Protein AF-A0A1J5MXH4-F1 (afdb_monomer_lite)

Structure (mmCIF, N/CA/C/O backbone):
data_AF-A0A1J5MXH4-F1
#
_entry.id   AF-A0A1J5MXH4-F1
#
loop_
_atom_site.group_PDB
_atom_site.id
_atom_site.type_symbol
_atom_site.label_atom_id
_atom_site.label_alt_id
_atom_site.label_comp_id
_atom_site.label_asym_id
_atom_site.label_entity_id
_atom_site.label_seq_id
_atom_site.pdbx_PDB_ins_code
_atom_site.Cartn_x
_atom_site.Cartn_y
_atom_site.Cartn_z
_atom_site.occupancy
_atom_site.B_iso_or_equiv
_atom_site.auth_seq_id
_atom_site.auth_comp_id
_atom_site.auth_asym_id
_atom_site.auth_atom_id
_atom_site.pdbx_PDB_model_num
ATOM 1 N N . MET A 1 1 ? 7.410 -2.446 -35.613 1.00 43.97 1 MET A N 1
ATOM 2 C CA . MET A 1 1 ? 6.378 -3.190 -34.860 1.00 43.97 1 MET A CA 1
ATOM 3 C C . MET A 1 1 ? 7.031 -3.595 -33.549 1.00 43.97 1 MET A C 1
ATOM 5 O O . MET A 1 1 ? 8.061 -4.247 -33.601 1.00 43.97 1 MET A O 1
ATOM 9 N N . ASN A 1 2 ? 6.589 -3.031 -32.420 1.00 47.22 2 ASN A N 1
ATOM 10 C CA . ASN A 1 2 ? 7.338 -3.050 -31.157 1.00 47.22 2 ASN A CA 1
ATOM 11 C C . ASN A 1 2 ? 7.634 -4.485 -30.688 1.00 47.22 2 ASN A C 1
ATOM 13 O O . ASN A 1 2 ? 6.713 -5.193 -30.292 1.00 47.22 2 ASN A O 1
ATOM 17 N N . LEU A 1 3 ? 8.919 -4.863 -30.648 1.00 47.81 3 LEU A N 1
ATOM 18 C CA . LEU A 1 3 ? 9.434 -6.137 -30.112 1.00 47.81 3 LEU A CA 1
ATOM 19 C C . LEU A 1 3 ? 8.916 -6.470 -28.696 1.00 47.81 3 LEU A C 1
ATOM 21 O O . LEU A 1 3 ? 8.918 -7.625 -28.284 1.00 47.81 3 LEU A O 1
ATOM 25 N N . ILE A 1 4 ? 8.461 -5.459 -27.953 1.00 53.78 4 ILE A N 1
ATOM 26 C CA . ILE A 1 4 ? 7.869 -5.586 -26.617 1.00 53.78 4 ILE A CA 1
ATOM 27 C C . ILE A 1 4 ? 6.477 -6.238 -26.686 1.00 53.78 4 ILE A C 1
ATOM 29 O O . ILE A 1 4 ? 6.182 -7.121 -25.887 1.00 53.78 4 ILE A O 1
ATOM 33 N N . LEU A 1 5 ? 5.647 -5.879 -27.673 1.00 47.12 5 LEU A N 1
ATOM 34 C CA . LEU A 1 5 ? 4.324 -6.487 -27.892 1.00 47.12 5 LEU A CA 1
ATOM 35 C C . LEU A 1 5 ? 4.439 -7.941 -28.373 1.00 47.12 5 LEU A C 1
ATOM 37 O O . LEU A 1 5 ? 3.615 -8.777 -28.014 1.00 47.12 5 LEU A O 1
ATOM 41 N N . GLU A 1 6 ? 5.489 -8.245 -29.135 1.00 51.47 6 GLU A N 1
ATOM 42 C CA . GLU A 1 6 ? 5.756 -9.585 -29.666 1.00 51.47 6 GLU A CA 1
ATOM 43 C C . GLU A 1 6 ? 6.322 -10.541 -28.597 1.00 51.47 6 GLU A C 1
ATOM 45 O O . GLU A 1 6 ? 6.022 -11.732 -28.620 1.00 51.47 6 GLU A O 1
ATOM 50 N N . LYS A 1 7 ? 7.083 -10.025 -27.614 1.00 55.72 7 LYS A N 1
ATOM 51 C CA . LYS A 1 7 ? 7.640 -10.817 -26.499 1.00 55.72 7 LYS A CA 1
ATOM 52 C C . LYS A 1 7 ? 6.719 -10.964 -25.281 1.00 55.72 7 LYS A C 1
ATOM 54 O O . LYS A 1 7 ? 6.850 -11.956 -24.572 1.00 55.72 7 LYS A O 1
ATOM 59 N N . LEU A 1 8 ? 5.818 -10.013 -25.015 1.00 55.69 8 LEU A N 1
ATOM 60 C CA . LEU A 1 8 ? 4.894 -10.065 -23.866 1.00 55.69 8 LEU A CA 1
ATOM 61 C C . LEU A 1 8 ? 3.485 -10.569 -24.219 1.00 55.69 8 LEU A C 1
ATOM 63 O O . LEU A 1 8 ? 2.799 -11.088 -23.337 1.00 55.69 8 LEU A O 1
ATOM 67 N N . GLY A 1 9 ? 3.056 -10.462 -25.482 1.00 69.94 9 GLY A N 1
ATOM 68 C CA . GLY A 1 9 ? 1.802 -11.034 -25.984 1.00 69.94 9 GLY A CA 1
ATOM 69 C C . GLY A 1 9 ? 0.570 -10.802 -25.088 1.00 69.94 9 GLY A C 1
ATOM 70 O O . GLY A 1 9 ? 0.432 -9.782 -24.413 1.00 69.94 9 GLY A O 1
ATOM 71 N N . ILE A 1 10 ? -0.336 -11.786 -25.060 1.00 73.06 10 ILE A N 1
ATOM 72 C CA . ILE A 1 10 ? -1.556 -11.796 -24.224 1.00 73.06 10 ILE A CA 1
ATOM 73 C C . ILE A 1 10 ? -1.224 -11.756 -22.720 1.00 73.06 10 ILE A C 1
ATOM 7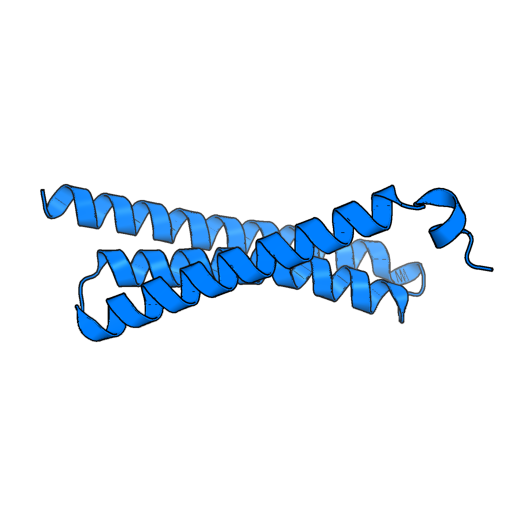5 O O . ILE A 1 10 ? -1.996 -11.215 -21.931 1.00 73.06 10 ILE A O 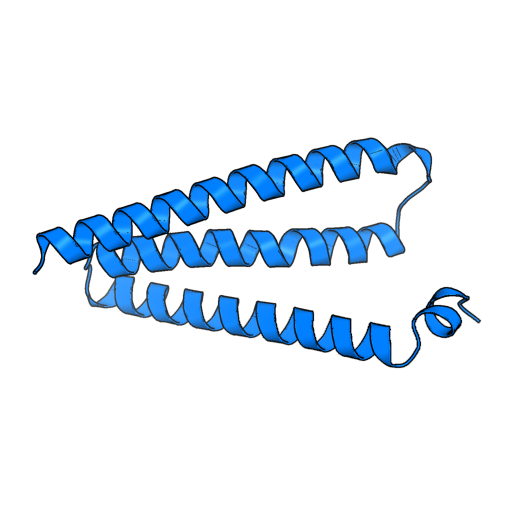1
ATOM 79 N N . GLN A 1 11 ? -0.072 -12.295 -22.309 1.00 74.44 11 GLN A N 1
ATOM 80 C CA . GLN A 1 11 ? 0.327 -12.361 -20.900 1.00 74.44 11 GLN A CA 1
ATOM 81 C C . GLN A 1 11 ? 0.597 -10.970 -20.322 1.00 74.44 11 GLN A C 1
ATOM 83 O O . GLN A 1 11 ? 0.063 -10.647 -19.264 1.00 74.44 11 GLN A O 1
ATOM 88 N N . GLY A 1 12 ? 1.344 -10.116 -21.027 1.00 71.25 12 GLY A N 1
ATOM 89 C CA . GLY A 1 12 ? 1.586 -8.737 -20.592 1.00 71.25 12 GLY A CA 1
ATOM 90 C C . GLY A 1 12 ? 0.298 -7.920 -20.468 1.00 71.25 12 GLY A C 1
ATOM 91 O O . GLY A 1 12 ? 0.141 -7.150 -19.524 1.00 71.25 12 GLY A O 1
ATOM 92 N N . LEU A 1 13 ? -0.661 -8.146 -21.372 1.00 73.69 13 LEU A N 1
ATOM 93 C CA . LEU A 1 13 ? -1.981 -7.515 -21.305 1.00 73.69 13 LEU A CA 1
ATOM 94 C C . LEU A 1 13 ? -2.780 -7.981 -20.074 1.00 73.69 13 LEU A C 1
ATOM 96 O O . LEU A 1 13 ? -3.378 -7.157 -19.385 1.00 73.69 13 LEU A O 1
ATOM 100 N N . LEU A 1 14 ? -2.767 -9.283 -19.770 1.00 80.19 14 LEU A N 1
ATOM 101 C CA . LEU A 1 14 ? -3.422 -9.837 -18.580 1.00 80.19 14 LEU A CA 1
ATOM 102 C C . LEU A 1 14 ? -2.799 -9.313 -17.280 1.00 80.19 14 LEU A C 1
ATOM 104 O O . LEU A 1 14 ? -3.539 -8.941 -16.370 1.00 80.19 14 LEU A O 1
ATOM 108 N N . PHE A 1 15 ? -1.467 -9.240 -17.199 1.00 80.56 15 PHE A N 1
ATOM 109 C CA . PHE A 1 15 ? -0.775 -8.683 -16.033 1.00 80.56 15 PHE A CA 1
ATOM 110 C C . PHE A 1 15 ? -1.100 -7.200 -15.830 1.00 80.56 15 PHE A C 1
ATOM 112 O O . PHE A 1 15 ? -1.432 -6.811 -14.713 1.00 80.56 15 PHE A O 1
ATOM 119 N N . GLY A 1 16 ? -1.111 -6.395 -16.897 1.00 77.19 16 GLY A N 1
ATOM 120 C CA . GLY A 1 16 ? -1.485 -4.980 -16.802 1.00 77.19 16 GLY A CA 1
ATOM 121 C C . GLY A 1 16 ? -2.942 -4.766 -16.371 1.00 77.19 16 GLY A C 1
ATOM 122 O O . GLY A 1 16 ? -3.228 -3.910 -15.536 1.00 77.19 16 GLY A O 1
ATOM 123 N N . LEU A 1 17 ? -3.881 -5.572 -16.884 1.00 83.88 17 LEU A N 1
ATOM 124 C CA . LEU A 1 17 ? -5.285 -5.520 -16.450 1.00 83.88 17 LEU A CA 1
ATOM 125 C C . LEU A 1 17 ? -5.452 -5.925 -14.981 1.00 83.88 17 LEU A C 1
ATOM 127 O O . LEU A 1 17 ? -6.232 -5.301 -14.258 1.00 83.88 17 LEU A O 1
ATOM 131 N N . LEU A 1 18 ? -4.718 -6.947 -14.536 1.00 86.12 18 LEU A N 1
ATOM 132 C CA . LEU A 1 18 ? -4.714 -7.383 -13.143 1.00 86.12 18 LEU A CA 1
ATOM 133 C C . LEU A 1 18 ? -4.171 -6.287 -12.219 1.00 86.12 18 LEU A C 1
ATOM 135 O O . LEU A 1 18 ? -4.793 -5.989 -11.201 1.00 86.12 18 LEU A O 1
ATOM 139 N N . GLU A 1 19 ? -3.056 -5.657 -12.582 1.00 82.50 19 GLU A N 1
ATOM 140 C CA . GLU A 1 19 ? -2.455 -4.563 -11.815 1.00 82.50 19 GLU A CA 1
ATOM 141 C C . GLU A 1 19 ? -3.423 -3.378 -11.677 1.00 82.50 19 GLU A C 1
ATOM 143 O O . GLU A 1 19 ? -3.672 -2.897 -10.569 1.00 82.50 19 GLU A O 1
ATOM 148 N N . MET A 1 20 ? -4.089 -2.990 -12.769 1.00 85.12 20 MET A N 1
ATOM 149 C CA . MET A 1 20 ? -5.123 -1.951 -12.740 1.00 85.12 20 MET A CA 1
ATOM 150 C C . MET A 1 20 ? -6.313 -2.332 -11.850 1.00 85.12 20 MET A C 1
ATOM 152 O O . MET A 1 20 ? -6.801 -1.498 -11.083 1.00 85.12 20 MET A O 1
ATOM 156 N N . ALA A 1 21 ? -6.770 -3.586 -11.899 1.00 88.44 21 ALA A N 1
ATOM 157 C CA . ALA A 1 21 ? -7.845 -4.066 -11.033 1.00 88.44 21 ALA A CA 1
ATOM 158 C C . ALA A 1 21 ? -7.450 -4.017 -9.545 1.00 88.44 21 ALA A C 1
ATOM 160 O O . ALA A 1 21 ? -8.255 -3.597 -8.710 1.00 88.44 21 ALA A O 1
ATOM 161 N N . ILE A 1 22 ? -6.205 -4.381 -9.217 1.00 89.50 22 ILE A N 1
ATOM 162 C CA . ILE A 1 22 ? -5.660 -4.301 -7.855 1.00 89.50 22 ILE A CA 1
ATOM 163 C C . ILE A 1 22 ? -5.623 -2.843 -7.380 1.00 89.50 22 ILE A C 1
ATOM 165 O O . ILE A 1 22 ? -6.112 -2.547 -6.288 1.00 89.50 22 ILE A O 1
ATOM 169 N N . ILE A 1 23 ? -5.121 -1.917 -8.201 1.00 88.75 23 ILE A N 1
ATOM 170 C CA . ILE A 1 23 ? -5.074 -0.483 -7.869 1.00 88.75 23 ILE A CA 1
ATOM 171 C C . ILE A 1 23 ? -6.482 0.063 -7.603 1.00 88.75 23 ILE A C 1
ATOM 173 O O . ILE A 1 23 ? -6.700 0.753 -6.603 1.00 88.75 23 ILE A O 1
ATOM 177 N N . ILE A 1 24 ? -7.457 -0.274 -8.453 1.00 90.12 24 ILE A N 1
ATOM 178 C CA . ILE A 1 24 ? -8.855 0.146 -8.283 1.00 90.12 24 ILE A CA 1
ATOM 179 C C . ILE A 1 24 ? -9.433 -0.412 -6.978 1.00 90.12 24 ILE A C 1
ATOM 181 O O . ILE A 1 24 ? -10.067 0.330 -6.222 1.00 90.12 24 ILE A O 1
ATOM 185 N N . ALA A 1 25 ? -9.194 -1.691 -6.678 1.00 91.88 25 ALA A N 1
ATOM 186 C CA . ALA A 1 25 ? -9.672 -2.322 -5.453 1.00 91.88 25 ALA A CA 1
ATOM 187 C C . ALA A 1 25 ? -9.087 -1.648 -4.202 1.00 91.88 25 ALA A C 1
ATOM 189 O O . ALA A 1 25 ? -9.836 -1.266 -3.300 1.00 91.88 25 ALA A O 1
ATOM 190 N N . PHE A 1 26 ? -7.772 -1.418 -4.165 1.00 90.06 26 PHE A N 1
ATOM 191 C CA . PHE A 1 26 ? -7.122 -0.710 -3.057 1.00 90.06 26 PHE A CA 1
ATOM 192 C C . PHE A 1 26 ? -7.615 0.738 -2.933 1.00 90.06 26 PHE A C 1
ATOM 194 O O . PHE A 1 26 ? -7.853 1.214 -1.820 1.00 90.06 26 PHE A O 1
ATOM 201 N N . GLY A 1 27 ? -7.846 1.420 -4.057 1.00 90.50 27 GLY A N 1
ATOM 202 C CA . GLY A 1 27 ? -8.421 2.764 -4.090 1.00 90.50 27 GLY A CA 1
ATOM 203 C C . GLY A 1 27 ? -9.831 2.816 -3.505 1.00 90.50 27 GLY A C 1
ATOM 204 O O . GLY A 1 27 ? -10.148 3.705 -2.708 1.00 90.50 27 GLY A O 1
ATOM 205 N N . TYR A 1 28 ? -10.660 1.828 -3.837 1.00 93.06 28 TYR A N 1
ATOM 206 C CA . TYR A 1 28 ? -12.007 1.693 -3.293 1.00 93.06 28 TYR A CA 1
ATOM 207 C C . TYR A 1 28 ? -11.994 1.410 -1.785 1.00 93.06 28 TYR A C 1
ATOM 209 O O . TYR A 1 28 ? -12.716 2.063 -1.027 1.00 93.06 28 TYR A O 1
ATOM 217 N N . VAL A 1 29 ? -11.138 0.491 -1.329 1.00 92.38 29 VAL A N 1
ATOM 218 C CA . VAL A 1 29 ? -10.990 0.153 0.095 1.00 92.38 29 VAL A CA 1
ATOM 219 C C . VAL A 1 29 ? -10.518 1.368 0.900 1.00 92.38 29 VAL A C 1
ATOM 221 O O . VAL A 1 29 ? -11.108 1.693 1.935 1.00 92.38 29 VAL A O 1
ATOM 224 N N . PHE A 1 30 ? -9.520 2.101 0.398 1.00 92.75 30 PHE A N 1
ATOM 225 C CA . PHE A 1 30 ? -9.090 3.372 0.980 1.00 92.75 30 PHE A CA 1
ATOM 226 C C . PHE A 1 30 ? -10.251 4.369 1.091 1.00 92.75 30 PHE A C 1
ATOM 228 O O . PHE A 1 30 ? -10.482 4.940 2.162 1.00 92.75 30 PHE A O 1
ATOM 235 N N . TYR A 1 31 ? -10.999 4.576 0.003 1.00 93.31 31 TYR A N 1
ATOM 236 C CA . TYR A 1 31 ? -12.138 5.491 -0.018 1.00 93.31 31 TYR A CA 1
ATOM 237 C C . TYR A 1 31 ? -13.195 5.110 1.028 1.00 93.31 31 TYR A C 1
ATOM 239 O O . TYR A 1 31 ? -13.672 5.977 1.770 1.00 93.31 31 TYR A O 1
ATOM 247 N N . LEU A 1 32 ? -13.519 3.819 1.131 1.00 94.06 32 LEU A N 1
ATOM 248 C CA . LEU A 1 32 ? -14.491 3.299 2.085 1.00 94.06 32 LEU A CA 1
ATOM 249 C C . LEU A 1 32 ? -14.051 3.567 3.529 1.00 94.06 32 LEU A C 1
ATOM 251 O O . LEU A 1 32 ? -14.798 4.182 4.295 1.00 94.06 32 LEU A O 1
ATOM 255 N N . PHE A 1 33 ? -12.820 3.194 3.891 1.00 91.88 33 PHE A N 1
ATOM 256 C CA . PHE A 1 33 ? -12.305 3.434 5.240 1.00 91.88 33 PHE A CA 1
ATOM 257 C C . PHE A 1 33 ? -12.189 4.920 5.560 1.00 91.88 33 PHE A C 1
ATOM 259 O O . PHE A 1 33 ? -12.550 5.334 6.660 1.00 91.88 33 PHE A O 1
ATOM 266 N N . ARG A 1 34 ? -11.784 5.754 4.598 1.00 91.56 34 ARG A N 1
ATOM 267 C CA . ARG A 1 34 ? -11.752 7.212 4.774 1.00 91.56 34 ARG A CA 1
ATOM 268 C C . ARG A 1 34 ? -13.144 7.780 5.049 1.00 91.56 34 ARG A C 1
ATOM 270 O O . ARG A 1 34 ? -13.285 8.669 5.893 1.00 91.56 34 ARG A O 1
ATOM 277 N N . LYS A 1 35 ? -14.175 7.286 4.357 1.00 93.38 35 LYS A N 1
ATOM 278 C CA . LYS A 1 35 ? -15.569 7.692 4.583 1.00 93.38 35 LYS A CA 1
ATOM 279 C C . LYS A 1 35 ? -16.036 7.294 5.986 1.00 93.38 35 LYS A C 1
ATOM 281 O O . LYS A 1 35 ? -16.545 8.146 6.713 1.00 93.38 35 LYS A O 1
ATOM 286 N N . ILE A 1 36 ? -15.788 6.049 6.394 1.00 90.12 36 ILE A N 1
ATOM 287 C CA . ILE A 1 36 ? -16.156 5.536 7.724 1.00 90.12 36 ILE A CA 1
ATOM 288 C C . ILE A 1 36 ? -15.399 6.280 8.834 1.00 90.12 36 ILE A C 1
ATOM 290 O O . ILE A 1 36 ? -15.990 6.644 9.851 1.00 90.12 36 ILE A O 1
ATOM 294 N N . ALA A 1 37 ? -14.112 6.569 8.638 1.00 88.62 37 ALA A N 1
ATOM 295 C CA . ALA A 1 37 ? -13.284 7.309 9.587 1.00 88.62 37 ALA A CA 1
ATOM 296 C C . ALA A 1 37 ? -13.817 8.726 9.846 1.00 88.62 37 ALA A C 1
ATOM 298 O O . ALA A 1 37 ? -13.823 9.189 10.988 1.00 88.62 37 ALA A O 1
ATOM 299 N N . ARG A 1 38 ? -14.311 9.404 8.799 1.00 88.25 38 ARG A N 1
ATOM 300 C CA . ARG A 1 38 ? -14.943 10.729 8.916 1.00 88.25 38 ARG A CA 1
ATOM 301 C C . ARG A 1 38 ? -16.261 10.685 9.688 1.00 88.25 38 ARG A C 1
ATOM 303 O O . ARG A 1 38 ? -16.543 11.618 10.429 1.00 88.25 38 ARG A O 1
ATOM 310 N N . GLN A 1 39 ? -17.051 9.626 9.512 1.00 89.81 39 GLN A N 1
ATOM 311 C CA . GLN A 1 39 ? -18.362 9.485 10.154 1.00 89.81 39 GLN A CA 1
ATOM 312 C C . GLN A 1 39 ? -18.258 9.038 11.616 1.00 89.81 39 GLN A C 1
ATOM 314 O O . GLN A 1 39 ? -18.887 9.626 12.487 1.00 89.81 39 GLN A O 1
ATOM 319 N N . SER A 1 40 ? -17.455 8.010 11.889 1.00 84.88 40 SER A N 1
ATOM 320 C CA . SER A 1 40 ? -17.378 7.374 13.211 1.00 84.88 40 SER A CA 1
ATOM 321 C C . SER A 1 40 ? -16.413 8.058 14.180 1.00 84.88 40 SER A C 1
ATOM 323 O O . SER A 1 40 ? -16.505 7.823 15.380 1.00 84.88 40 SER A O 1
ATOM 325 N N . LYS A 1 41 ? -15.446 8.846 13.676 1.00 80.75 41 LYS A N 1
ATOM 326 C CA . LYS A 1 41 ? -14.281 9.350 14.436 1.00 80.75 41 LYS A CA 1
ATOM 327 C C . LYS A 1 41 ? -13.506 8.257 15.195 1.00 80.75 41 LYS A C 1
ATOM 329 O O . LYS A 1 41 ? -12.692 8.576 16.057 1.00 80.75 41 LYS A O 1
ATOM 334 N N . ASN A 1 42 ? -13.727 6.981 14.878 1.00 86.06 42 ASN A N 1
ATOM 335 C CA . ASN A 1 42 ? -13.064 5.877 15.552 1.00 86.06 42 ASN A CA 1
ATOM 336 C C . ASN A 1 42 ? -11.615 5.765 15.031 1.00 86.06 42 ASN A C 1
ATOM 338 O O . ASN A 1 42 ? -11.409 5.707 13.810 1.00 86.06 42 ASN A O 1
ATOM 342 N N . PRO A 1 43 ? -10.613 5.733 15.932 1.00 86.62 43 PRO A N 1
ATOM 343 C CA . PRO A 1 43 ? -9.200 5.710 15.558 1.00 86.62 43 PRO A CA 1
ATOM 344 C C . PRO A 1 43 ? -8.823 4.495 14.699 1.00 86.62 43 PRO A C 1
ATOM 346 O O . PRO A 1 43 ? -7.943 4.608 13.850 1.00 86.62 43 PRO A O 1
ATOM 349 N N . ILE A 1 44 ? -9.518 3.359 14.836 1.00 91.62 44 ILE A N 1
ATOM 350 C CA . ILE A 1 44 ? -9.263 2.146 14.040 1.00 91.62 44 ILE A CA 1
ATOM 351 C C . ILE A 1 44 ? -9.408 2.448 12.545 1.00 91.62 44 ILE A C 1
ATOM 353 O O . ILE A 1 44 ? -8.491 2.203 11.764 1.00 91.62 44 ILE A O 1
ATOM 357 N N . TYR A 1 45 ? -10.537 3.037 12.141 1.00 90.50 45 TYR A N 1
ATOM 358 C CA . TYR A 1 45 ? -10.799 3.335 10.733 1.00 90.50 45 TYR A CA 1
ATOM 359 C C . TYR A 1 45 ? -9.909 4.459 10.198 1.00 90.50 45 TYR A C 1
ATOM 361 O O . TYR A 1 45 ? -9.615 4.478 9.005 1.00 90.50 45 TYR A O 1
ATOM 369 N N . GLN A 1 46 ? -9.448 5.372 11.060 1.00 90.88 46 GLN A N 1
ATOM 370 C CA . GLN A 1 46 ? -8.464 6.390 10.682 1.00 90.88 46 GLN A CA 1
ATOM 371 C C . GLN A 1 46 ? -7.118 5.747 10.337 1.00 90.88 46 GLN A C 1
ATOM 373 O O . GLN A 1 46 ? -6.566 6.030 9.274 1.00 90.88 46 GLN A O 1
ATOM 378 N N . TYR A 1 47 ? -6.625 4.838 11.182 1.00 93.06 47 TYR A N 1
ATOM 379 C CA . TYR A 1 47 ? -5.387 4.108 10.914 1.00 93.06 47 TYR A CA 1
ATOM 380 C C . TYR A 1 47 ? -5.506 3.196 9.690 1.00 93.06 47 TYR A C 1
ATOM 382 O O . TYR A 1 47 ? -4.601 3.191 8.858 1.00 93.06 47 TYR A O 1
ATOM 390 N N . LEU A 1 48 ? -6.632 2.495 9.516 1.00 92.44 48 LEU A N 1
ATOM 391 C CA . LEU A 1 48 ? -6.882 1.700 8.308 1.00 92.44 48 LEU A CA 1
ATOM 392 C C . LEU A 1 48 ? -6.888 2.575 7.051 1.00 92.44 48 LEU A C 1
ATOM 394 O O . LEU A 1 48 ? -6.219 2.239 6.078 1.00 92.44 48 LEU A O 1
ATOM 398 N N . ALA A 1 49 ? -7.574 3.721 7.070 1.00 92.62 49 ALA A N 1
ATOM 399 C CA . ALA A 1 49 ? -7.598 4.635 5.931 1.00 92.62 49 ALA A CA 1
ATOM 400 C C . ALA A 1 49 ? -6.189 5.125 5.556 1.00 92.62 49 ALA A C 1
ATOM 402 O O . ALA A 1 49 ? -5.841 5.139 4.380 1.00 92.62 49 ALA A O 1
ATOM 403 N N . ILE A 1 50 ? -5.362 5.495 6.536 1.00 92.12 50 ILE A N 1
ATOM 404 C CA . ILE A 1 50 ? -3.989 5.950 6.274 1.00 92.12 50 ILE A CA 1
ATOM 405 C C . ILE A 1 50 ? -3.104 4.787 5.785 1.00 92.12 50 ILE A C 1
ATOM 407 O O . ILE A 1 50 ? -2.327 4.966 4.850 1.00 92.12 50 ILE A O 1
ATOM 411 N N . GLY A 1 51 ? -3.254 3.582 6.342 1.00 93.12 51 GLY A N 1
ATOM 412 C CA . GLY A 1 51 ? -2.519 2.399 5.883 1.00 93.12 51 GLY A CA 1
ATOM 413 C C . GLY A 1 51 ? -2.836 2.043 4.429 1.00 93.12 51 GLY A C 1
ATOM 414 O O . GLY A 1 51 ? -1.935 1.933 3.599 1.00 93.12 51 GLY A O 1
ATOM 415 N N . PHE A 1 52 ? -4.124 1.972 4.079 1.00 93.44 52 PHE A N 1
ATOM 416 C CA . PHE A 1 52 ? -4.542 1.724 2.697 1.00 93.44 52 PHE A CA 1
ATOM 417 C C . PHE A 1 52 ? -4.155 2.856 1.740 1.00 93.44 52 PHE A C 1
ATOM 419 O O . PHE A 1 52 ? -3.897 2.586 0.572 1.00 93.44 52 PHE A O 1
ATOM 426 N N . PHE A 1 53 ? -4.049 4.101 2.215 1.00 92.75 53 PHE A N 1
ATOM 427 C CA . PHE A 1 53 ? -3.514 5.205 1.417 1.00 92.75 53 PHE A CA 1
ATOM 428 C C . PHE A 1 53 ? -2.046 4.982 1.040 1.00 92.75 53 PHE A C 1
ATOM 430 O O . PHE A 1 53 ? -1.698 5.089 -0.134 1.00 92.75 53 PHE A O 1
ATOM 437 N N . PHE A 1 54 ? -1.192 4.624 2.003 1.00 92.81 54 PHE A N 1
ATOM 438 C CA . PHE A 1 54 ? 0.214 4.331 1.714 1.00 92.81 54 PHE A CA 1
ATOM 439 C C . PHE A 1 54 ? 0.371 3.103 0.818 1.00 92.81 54 PHE A C 1
ATOM 441 O O . PHE A 1 54 ? 1.138 3.159 -0.139 1.00 92.81 54 PHE A O 1
ATOM 448 N N . SER A 1 55 ? -0.405 2.041 1.060 1.00 91.38 55 SER A N 1
ATOM 449 C CA . SER A 1 55 ? -0.448 0.869 0.174 1.00 91.38 55 SER A CA 1
ATOM 450 C C . SER A 1 55 ? -0.857 1.237 -1.258 1.00 91.38 55 SER A C 1
ATOM 452 O O . SER A 1 55 ? -0.257 0.758 -2.214 1.00 91.38 55 SER A O 1
ATOM 454 N N . LEU A 1 56 ? -1.849 2.119 -1.420 1.00 92.00 56 LEU A N 1
ATOM 455 C CA . LEU A 1 56 ? -2.311 2.574 -2.731 1.00 92.00 56 LEU A CA 1
ATOM 456 C C . LEU A 1 56 ? -1.237 3.376 -3.474 1.00 92.00 56 LEU A C 1
ATOM 458 O O . LEU A 1 56 ? -1.012 3.137 -4.657 1.00 92.00 56 LEU A O 1
ATOM 462 N N . ILE A 1 57 ? -0.559 4.306 -2.791 1.00 89.81 57 ILE A N 1
ATOM 463 C CA . ILE A 1 57 ? 0.572 5.037 -3.383 1.00 89.81 57 ILE A CA 1
ATOM 464 C C . ILE A 1 57 ? 1.669 4.051 -3.783 1.00 89.81 57 ILE A C 1
ATOM 466 O O . ILE A 1 57 ? 2.227 4.172 -4.870 1.00 89.81 57 ILE A O 1
ATOM 470 N N . ASN A 1 58 ? 1.938 3.056 -2.940 1.00 88.88 58 ASN A N 1
ATOM 471 C CA . ASN A 1 58 ? 2.975 2.068 -3.196 1.00 88.88 58 ASN A CA 1
ATOM 472 C C . ASN A 1 58 ? 2.706 1.210 -4.442 1.00 88.88 58 ASN A C 1
ATOM 474 O O . ASN A 1 58 ? 3.646 0.737 -5.061 1.00 88.88 58 ASN A O 1
ATOM 478 N N . LEU A 1 59 ? 1.439 1.034 -4.829 1.00 86.06 59 LEU A N 1
ATOM 479 C CA . LEU A 1 59 ? 1.050 0.372 -6.080 1.00 86.06 59 LEU A CA 1
ATOM 480 C C . LEU A 1 59 ? 1.059 1.342 -7.276 1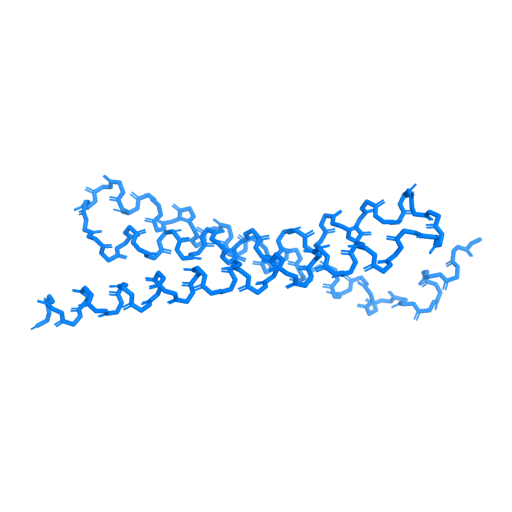.00 86.06 59 LEU A C 1
ATOM 482 O O . LEU A 1 59 ? 1.482 0.992 -8.376 1.00 86.06 59 LEU A O 1
ATOM 486 N N . LEU A 1 60 ? 0.624 2.588 -7.065 1.00 85.81 60 LEU A N 1
ATOM 487 C CA . LEU A 1 60 ? 0.537 3.601 -8.122 1.00 85.81 60 LEU A CA 1
ATOM 488 C C . LEU A 1 60 ? 1.904 4.089 -8.605 1.00 85.81 60 LEU A C 1
ATOM 490 O O . LEU A 1 60 ? 2.094 4.278 -9.803 1.00 85.81 60 LEU A O 1
ATOM 494 N N . VAL A 1 61 ? 2.844 4.335 -7.693 1.00 82.44 61 VAL A N 1
ATOM 495 C CA . VAL A 1 61 ? 4.143 4.923 -8.041 1.00 82.44 61 VAL A CA 1
ATOM 496 C C . VAL A 1 61 ? 4.977 4.026 -8.967 1.00 82.44 61 VAL A C 1
ATOM 498 O O . VAL A 1 61 ? 5.428 4.558 -9.980 1.00 82.44 61 VAL A O 1
ATOM 501 N N . PRO A 1 62 ? 5.144 2.707 -8.724 1.00 75.94 62 PRO A N 1
ATOM 502 C CA . PRO A 1 62 ? 5.775 1.813 -9.698 1.00 75.94 62 PRO A CA 1
ATOM 503 C C . PRO A 1 62 ? 5.109 1.897 -11.070 1.00 75.94 62 PRO A C 1
ATOM 505 O O . PRO A 1 62 ? 5.788 2.154 -12.057 1.00 75.94 62 PRO A O 1
ATOM 508 N N . THR A 1 63 ? 3.777 1.806 -11.115 1.00 76.25 63 THR A N 1
ATOM 509 C CA . THR A 1 63 ? 3.004 1.849 -12.366 1.00 76.25 63 THR A CA 1
ATOM 510 C C . THR A 1 63 ? 3.255 3.146 -13.149 1.00 76.25 63 THR A C 1
ATOM 512 O O . THR A 1 63 ? 3.483 3.126 -14.359 1.00 76.25 63 THR A O 1
ATOM 515 N N . LEU A 1 64 ? 3.259 4.295 -12.464 1.00 75.31 64 LEU A N 1
ATOM 516 C CA . LEU A 1 64 ? 3.522 5.606 -13.068 1.00 75.31 64 LEU A CA 1
ATOM 517 C C . LEU A 1 64 ? 4.979 5.754 -13.527 1.00 75.31 64 LEU A C 1
ATOM 519 O O . LEU A 1 64 ? 5.238 6.343 -14.581 1.00 75.31 64 LEU A O 1
ATOM 523 N N . ILE A 1 65 ? 5.929 5.216 -12.759 1.00 72.44 65 ILE A N 1
ATOM 524 C CA . ILE A 1 65 ? 7.351 5.221 -13.112 1.00 72.44 65 ILE A CA 1
ATOM 525 C C . ILE A 1 65 ? 7.583 4.346 -14.343 1.00 72.44 65 ILE A C 1
ATOM 527 O O . ILE A 1 65 ? 8.184 4.821 -15.296 1.00 72.44 65 ILE A O 1
ATOM 531 N N . THR A 1 66 ? 7.051 3.126 -14.395 1.00 70.19 66 THR A N 1
ATOM 532 C CA . THR A 1 66 ? 7.152 2.253 -15.575 1.00 70.19 66 THR A CA 1
ATOM 533 C C . THR A 1 66 ? 6.520 2.895 -16.810 1.00 70.19 66 THR A C 1
ATOM 535 O O . THR A 1 66 ? 7.094 2.838 -17.899 1.00 70.19 66 THR A O 1
ATOM 538 N N . PHE A 1 67 ? 5.371 3.561 -16.654 1.00 68.12 67 PHE A N 1
ATOM 539 C CA . PHE A 1 67 ? 4.727 4.260 -17.763 1.00 68.12 67 PHE A CA 1
ATOM 540 C C . PHE A 1 67 ? 5.593 5.418 -18.274 1.00 68.12 67 PHE A C 1
ATOM 542 O O . PHE A 1 67 ? 5.861 5.500 -19.467 1.00 68.12 67 PHE A O 1
ATOM 549 N N . SER A 1 68 ? 6.087 6.279 -17.380 1.00 66.75 68 SER A N 1
ATOM 550 C CA . SER A 1 68 ? 6.943 7.425 -17.734 1.00 66.75 68 SER A CA 1
ATOM 551 C C . SER A 1 68 ? 8.326 7.016 -18.261 1.00 66.75 68 SER A C 1
ATOM 553 O O . SER A 1 68 ? 8.829 7.631 -19.203 1.00 66.75 68 SER A O 1
ATOM 555 N N . ALA A 1 69 ? 8.897 5.932 -17.737 1.00 63.12 69 ALA A N 1
ATOM 556 C CA . ALA A 1 69 ? 10.118 5.291 -18.216 1.00 63.12 69 ALA A CA 1
ATOM 557 C C . ALA A 1 69 ? 10.021 4.890 -19.694 1.00 63.12 69 ALA A C 1
ATOM 559 O O . ALA A 1 69 ? 10.957 5.126 -20.456 1.00 63.12 69 ALA A O 1
ATOM 560 N N . GLY A 1 70 ? 8.864 4.363 -20.113 1.00 62.69 70 GLY A N 1
ATOM 561 C CA . GLY A 1 70 ? 8.592 4.002 -21.506 1.00 62.69 70 GLY A CA 1
ATOM 562 C C . GLY A 1 70 ? 8.565 5.185 -22.482 1.00 62.69 70 GLY A C 1
ATOM 563 O O . GLY A 1 70 ? 8.686 4.970 -23.686 1.00 62.69 70 GLY A O 1
ATOM 564 N N . PHE A 1 71 ? 8.436 6.422 -21.986 1.00 60.72 71 PHE A N 1
ATOM 565 C CA . PHE A 1 71 ? 8.416 7.634 -22.813 1.00 60.72 71 PHE A CA 1
ATOM 566 C C . PHE A 1 71 ? 9.717 8.446 -22.770 1.00 60.72 71 PHE A C 1
ATOM 568 O O . PHE A 1 71 ? 9.922 9.253 -23.676 1.00 60.72 71 PHE A O 1
ATOM 575 N N . TRP A 1 72 ? 10.569 8.293 -21.744 1.00 57.41 72 TRP A N 1
ATOM 576 C CA . TRP A 1 72 ? 11.574 9.326 -21.432 1.00 57.41 72 TRP A CA 1
ATOM 577 C C . TRP A 1 72 ? 12.963 8.860 -20.967 1.00 57.41 72 TRP A C 1
ATOM 579 O O . TRP A 1 72 ? 13.824 9.714 -20.748 1.00 57.41 72 TRP A O 1
ATOM 589 N N . LEU A 1 73 ? 13.238 7.560 -20.807 1.00 56.75 73 LEU A N 1
ATOM 590 C CA . LEU A 1 73 ? 14.551 7.136 -20.299 1.00 56.75 73 LEU A CA 1
ATOM 591 C C . LEU A 1 73 ? 15.602 6.969 -21.403 1.00 56.75 73 LEU A C 1
ATOM 593 O O . LEU A 1 73 ? 15.490 6.122 -22.282 1.00 56.75 73 LEU A O 1
ATOM 597 N N . SER A 1 74 ? 16.657 7.776 -2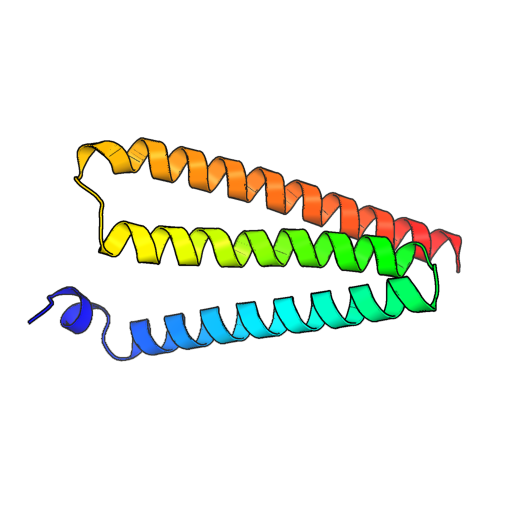1.287 1.00 57.94 74 SER A N 1
ATOM 598 C CA . SER A 1 74 ? 18.004 7.470 -21.773 1.00 57.94 74 SER A CA 1
ATOM 599 C C . SER A 1 74 ? 18.680 6.535 -20.761 1.00 57.94 74 SER A C 1
ATOM 601 O O . SER A 1 74 ? 18.538 6.754 -19.553 1.00 57.94 74 SER A O 1
ATOM 603 N N . ASP A 1 75 ? 19.411 5.521 -21.234 1.00 58.91 75 ASP A N 1
ATOM 604 C CA . ASP A 1 75 ? 19.996 4.428 -20.431 1.00 58.91 75 ASP A CA 1
ATOM 605 C C . ASP A 1 75 ? 20.837 4.896 -19.220 1.00 58.91 75 ASP A C 1
ATOM 607 O O . ASP A 1 75 ? 20.990 4.165 -18.247 1.00 58.91 75 ASP A O 1
ATOM 611 N N . ASN A 1 76 ? 21.323 6.142 -19.218 1.00 61.00 76 ASN A N 1
ATOM 612 C CA . ASN A 1 76 ? 22.187 6.690 -18.165 1.00 61.00 76 ASN A CA 1
ATOM 613 C C . ASN A 1 76 ? 21.507 7.004 -16.817 1.00 61.00 76 ASN A C 1
ATOM 615 O O . ASN A 1 76 ? 22.215 7.251 -15.845 1.00 61.00 76 ASN A O 1
ATOM 619 N N . ASN A 1 77 ? 20.172 7.026 -16.728 1.00 69.12 77 ASN A N 1
ATOM 620 C CA . ASN A 1 77 ? 19.463 7.409 -15.491 1.00 69.12 77 ASN A CA 1
ATOM 621 C C . ASN A 1 77 ? 18.713 6.249 -14.813 1.00 69.12 77 ASN A C 1
ATOM 623 O O . ASN A 1 77 ? 17.983 6.478 -13.845 1.00 69.12 77 ASN A O 1
ATOM 627 N N . TYR A 1 78 ? 18.875 5.019 -15.306 1.00 71.56 78 TYR A N 1
ATOM 628 C CA . TYR A 1 78 ? 18.099 3.868 -14.838 1.00 71.56 78 TYR A CA 1
ATOM 629 C C . TYR A 1 78 ? 18.433 3.485 -13.387 1.00 71.56 78 TYR A C 1
ATOM 631 O O . TYR A 1 78 ? 17.527 3.294 -12.582 1.00 71.56 78 TYR A O 1
ATOM 639 N N . ASP A 1 79 ? 19.718 3.487 -13.020 1.00 74.25 79 ASP A N 1
ATOM 640 C CA . ASP A 1 79 ? 20.175 3.099 -11.676 1.00 74.25 79 ASP A CA 1
ATOM 641 C C . ASP A 1 79 ? 19.675 4.053 -10.578 1.00 74.25 79 ASP A C 1
ATOM 643 O O . ASP A 1 79 ? 19.290 3.636 -9.486 1.00 74.25 79 ASP A O 1
ATOM 647 N N . VAL A 1 80 ? 19.643 5.359 -10.868 1.00 74.94 80 VAL A N 1
ATOM 648 C CA . VAL A 1 80 ? 19.146 6.375 -9.925 1.00 74.94 80 VAL A CA 1
ATOM 649 C C . VAL A 1 80 ? 17.636 6.238 -9.738 1.00 74.94 80 VAL A C 1
ATOM 651 O O . VAL A 1 80 ? 17.130 6.374 -8.621 1.00 74.94 80 VAL A O 1
ATOM 654 N N . LEU A 1 81 ? 16.917 5.957 -10.826 1.00 73.94 81 LEU A N 1
ATOM 655 C CA . LEU A 1 81 ? 15.475 5.742 -10.801 1.00 73.94 81 LEU A CA 1
ATOM 656 C C . LEU A 1 81 ? 15.114 4.478 -10.012 1.00 73.94 81 LEU A C 1
ATOM 658 O O . LEU A 1 81 ? 14.199 4.526 -9.193 1.00 73.94 81 LEU A O 1
ATOM 662 N N . ASP A 1 82 ? 15.851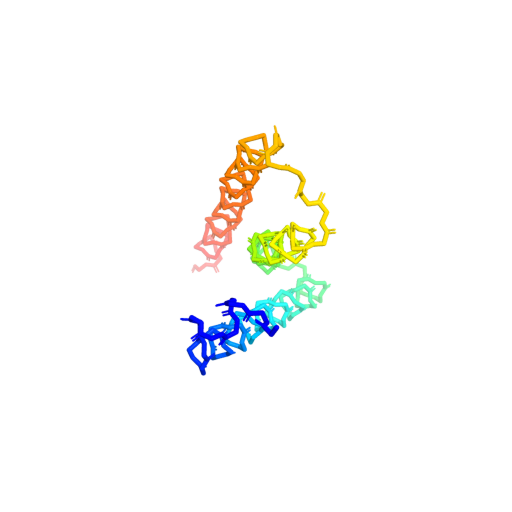 3.384 -10.213 1.00 76.25 82 ASP A N 1
ATOM 663 C CA . ASP A 1 82 ? 15.645 2.123 -9.497 1.00 76.25 82 ASP A CA 1
ATOM 664 C C . ASP A 1 82 ? 15.924 2.275 -7.992 1.00 76.25 82 ASP A C 1
ATOM 666 O O . ASP A 1 82 ? 15.114 1.876 -7.151 1.00 76.25 82 ASP A O 1
ATOM 670 N N . LEU A 1 83 ? 17.009 2.962 -7.617 1.00 81.25 83 LEU A N 1
ATOM 671 C CA . LEU A 1 83 ? 17.305 3.247 -6.211 1.00 81.25 83 LEU A CA 1
ATOM 672 C C . LEU A 1 83 ? 16.206 4.099 -5.551 1.00 81.25 83 LEU A C 1
ATOM 674 O O . LEU A 1 83 ? 15.759 3.786 -4.443 1.00 81.25 83 LEU A O 1
ATOM 678 N N . ALA A 1 84 ? 15.752 5.161 -6.224 1.00 78.75 84 ALA A N 1
ATOM 679 C CA . ALA A 1 84 ? 14.675 6.014 -5.724 1.00 78.75 84 ALA A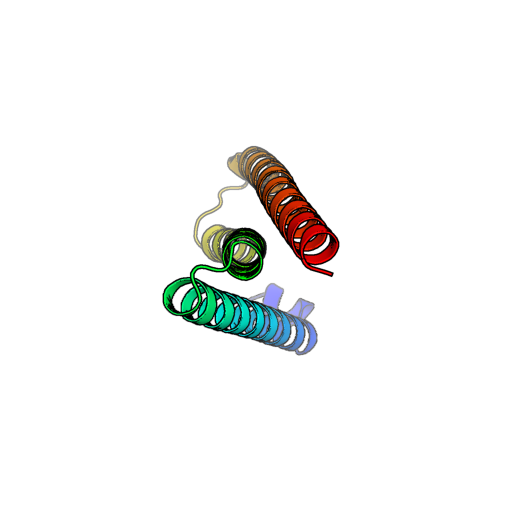 CA 1
ATOM 680 C C . ALA A 1 84 ? 13.352 5.243 -5.599 1.00 78.75 84 ALA A C 1
ATOM 682 O O . ALA A 1 84 ? 12.626 5.412 -4.614 1.00 78.75 84 ALA A O 1
ATOM 683 N N . HIS A 1 85 ? 13.063 4.369 -6.564 1.00 80.69 85 HIS A N 1
ATOM 684 C CA . HIS A 1 85 ? 11.889 3.511 -6.560 1.00 80.69 85 HIS A CA 1
ATOM 685 C C . HIS A 1 85 ? 11.888 2.551 -5.363 1.00 80.69 85 HIS A C 1
ATOM 687 O O . HIS A 1 85 ? 10.932 2.535 -4.585 1.00 80.69 85 HIS A O 1
ATOM 693 N N . ASN A 1 86 ? 12.987 1.824 -5.160 1.00 84.12 86 ASN A N 1
ATOM 694 C CA . ASN A 1 86 ? 13.138 0.866 -4.065 1.00 84.12 86 ASN A CA 1
ATOM 695 C C . ASN A 1 86 ? 13.088 1.541 -2.685 1.00 84.12 86 ASN A C 1
ATOM 697 O O . ASN A 1 86 ? 12.432 1.041 -1.766 1.00 84.12 86 ASN A O 1
ATOM 701 N N . ALA A 1 87 ? 13.728 2.705 -2.537 1.00 85.69 87 ALA A N 1
ATOM 702 C CA . ALA A 1 87 ? 13.675 3.478 -1.298 1.00 85.69 87 ALA A CA 1
ATOM 703 C C . ALA A 1 87 ? 12.241 3.922 -0.971 1.00 85.69 87 ALA A C 1
ATOM 705 O O . ALA A 1 87 ? 11.769 3.755 0.158 1.00 85.69 87 ALA A O 1
ATOM 706 N N . LEU A 1 88 ? 11.523 4.447 -1.966 1.00 86.31 88 LEU A N 1
ATOM 707 C CA . LEU A 1 88 ? 10.143 4.886 -1.804 1.00 86.31 88 LEU A CA 1
ATOM 708 C C . LEU A 1 88 ? 9.205 3.708 -1.506 1.00 86.31 88 LEU A C 1
ATOM 710 O O . LEU A 1 88 ? 8.363 3.820 -0.612 1.00 86.31 88 LEU A O 1
ATOM 714 N N . TYR A 1 89 ? 9.405 2.566 -2.169 1.00 88.12 89 TYR A N 1
ATOM 715 C CA . TYR A 1 89 ? 8.669 1.335 -1.891 1.00 88.12 89 TYR A CA 1
ATOM 716 C C . TYR A 1 89 ? 8.821 0.894 -0.434 1.00 88.12 89 TYR A C 1
ATOM 718 O O . TYR A 1 89 ? 7.831 0.603 0.250 1.00 88.12 89 TYR A O 1
ATOM 726 N N . PHE A 1 90 ? 10.055 0.885 0.073 1.00 88.62 90 PHE A N 1
ATOM 727 C CA . PHE A 1 90 ? 10.338 0.461 1.440 1.00 88.62 90 PHE A CA 1
ATOM 728 C C . PHE A 1 90 ? 9.707 1.406 2.471 1.00 88.62 90 PHE A C 1
ATOM 730 O O . PHE A 1 90 ? 9.048 0.950 3.409 1.00 88.62 90 PHE A O 1
ATOM 737 N N . ILE A 1 91 ? 9.842 2.722 2.270 1.00 91.31 91 ILE A N 1
ATOM 738 C CA . ILE A 1 91 ? 9.278 3.738 3.170 1.00 91.31 91 ILE A CA 1
ATOM 739 C C . ILE A 1 91 ? 7.750 3.632 3.217 1.00 91.31 91 ILE A C 1
ATOM 741 O O . ILE A 1 91 ? 7.170 3.582 4.303 1.00 91.31 91 ILE A O 1
ATOM 745 N N . LEU A 1 92 ? 7.086 3.550 2.061 1.00 92.19 92 LEU A N 1
ATOM 746 C CA . LEU A 1 92 ? 5.625 3.458 1.997 1.00 92.19 92 LEU A CA 1
ATOM 747 C C . LEU A 1 92 ? 5.106 2.148 2.595 1.00 92.19 92 LEU A C 1
ATOM 749 O O . LEU A 1 92 ? 4.119 2.164 3.335 1.00 92.19 92 LEU A O 1
ATOM 753 N N . SER A 1 93 ? 5.795 1.034 2.338 1.00 91.81 93 SER A N 1
ATOM 754 C CA . SER A 1 93 ? 5.472 -0.265 2.940 1.00 91.81 93 SER A CA 1
ATOM 755 C C . SER A 1 93 ? 5.582 -0.213 4.463 1.00 91.81 93 SER A C 1
ATOM 757 O O . SER A 1 93 ? 4.678 -0.663 5.171 1.00 91.81 93 SER A O 1
ATOM 759 N N . PHE A 1 94 ? 6.649 0.399 4.980 1.00 94.38 94 PHE A N 1
ATOM 760 C CA . PHE A 1 94 ? 6.870 0.549 6.415 1.00 94.38 94 PHE A CA 1
ATOM 761 C C . PHE A 1 94 ? 5.811 1.448 7.072 1.00 94.38 94 PHE A C 1
ATOM 763 O O . PHE A 1 94 ? 5.215 1.071 8.084 1.00 94.38 94 PHE A O 1
ATOM 770 N N . CYS A 1 95 ? 5.499 2.596 6.464 1.00 94.25 95 CYS A N 1
ATOM 771 C CA . CYS A 1 95 ? 4.422 3.480 6.914 1.00 94.25 95 CYS A CA 1
ATOM 772 C C . CYS A 1 95 ? 3.063 2.767 6.926 1.00 94.25 95 CYS A C 1
ATOM 774 O O . CYS A 1 95 ? 2.315 2.875 7.903 1.00 94.25 95 CYS A O 1
ATOM 776 N N . SER A 1 96 ? 2.753 2.005 5.874 1.00 95.44 96 SER A N 1
ATOM 777 C CA . SER A 1 96 ? 1.524 1.216 5.789 1.00 95.44 96 SER A CA 1
ATOM 778 C C . SER A 1 96 ? 1.444 0.170 6.902 1.00 95.44 96 SER A C 1
ATOM 780 O O . SER A 1 96 ? 0.414 0.057 7.570 1.00 95.44 96 SER A O 1
ATOM 782 N N . LEU A 1 97 ? 2.535 -0.562 7.140 1.00 95.44 97 LEU A N 1
ATOM 783 C CA . LEU A 1 97 ? 2.617 -1.582 8.184 1.00 95.44 97 LEU A CA 1
ATOM 784 C C . LEU A 1 97 ? 2.386 -0.985 9.577 1.00 95.44 97 LEU A C 1
ATOM 786 O O . LEU A 1 97 ? 1.574 -1.509 10.340 1.00 95.44 97 LEU A O 1
ATOM 790 N N . ILE A 1 98 ? 3.034 0.141 9.893 1.00 96.12 98 ILE A N 1
ATOM 791 C CA . ILE A 1 98 ? 2.840 0.842 11.171 1.00 96.12 98 ILE A CA 1
ATOM 792 C C . ILE A 1 98 ? 1.368 1.220 11.364 1.00 96.12 98 ILE A C 1
ATOM 794 O O . ILE A 1 98 ? 0.819 1.027 12.451 1.00 96.12 98 ILE A O 1
ATOM 798 N N . CYS A 1 99 ? 0.703 1.716 10.318 1.00 95.12 99 CYS A N 1
ATOM 799 C CA . CYS A 1 99 ? -0.714 2.067 10.386 1.00 95.12 99 CYS A CA 1
ATOM 800 C C . CYS A 1 99 ? -1.591 0.846 10.690 1.00 95.12 99 CYS A C 1
ATOM 802 O O . CYS A 1 99 ? -2.461 0.919 11.557 1.00 95.12 99 CYS A O 1
ATOM 804 N N . PHE A 1 100 ? -1.337 -0.294 10.046 1.00 95.06 100 PHE A N 1
ATOM 805 C CA . PHE A 1 100 ? -2.087 -1.522 10.316 1.00 95.06 100 PHE A CA 1
ATOM 806 C C . PHE A 1 100 ? -1.830 -2.075 11.724 1.00 95.06 100 PHE A C 1
ATOM 808 O O . PHE A 1 100 ? -2.777 -2.494 12.393 1.00 95.06 100 PHE A O 1
ATOM 815 N N . ILE A 1 101 ? -0.597 -1.985 12.231 1.00 95.56 101 ILE A N 1
ATOM 816 C CA . ILE A 1 101 ? -0.275 -2.339 13.623 1.00 95.56 101 ILE A CA 1
ATOM 817 C C . ILE A 1 101 ? -1.027 -1.426 14.603 1.00 95.56 101 ILE A C 1
ATOM 819 O O . ILE A 1 101 ? -1.608 -1.909 15.579 1.00 95.56 101 ILE A O 1
ATOM 823 N N . MET A 1 102 ? -1.067 -0.113 14.351 1.00 93.88 102 MET A N 1
ATOM 824 C CA . MET A 1 102 ? -1.817 0.830 15.191 1.00 93.88 102 MET A CA 1
ATOM 825 C C . MET A 1 102 ? -3.326 0.569 15.149 1.00 93.88 102 MET A C 1
ATOM 827 O O . MET A 1 102 ? -3.972 0.621 16.197 1.00 93.88 102 MET A O 1
ATOM 831 N N . ALA A 1 103 ? -3.876 0.225 13.981 1.00 92.75 103 ALA A N 1
ATOM 832 C CA . ALA A 1 103 ? -5.271 -0.184 13.844 1.00 92.75 103 ALA A CA 1
ATOM 833 C C . ALA A 1 103 ? -5.575 -1.437 14.681 1.00 92.75 103 ALA A C 1
ATOM 835 O O . ALA A 1 103 ? -6.533 -1.437 15.455 1.00 92.75 103 ALA A O 1
ATOM 836 N N . GLY A 1 104 ? -4.725 -2.467 14.595 1.00 92.00 104 GLY A N 1
ATOM 837 C CA . GLY A 1 104 ? -4.856 -3.691 15.392 1.00 92.00 104 GLY A CA 1
ATOM 838 C C . GLY A 1 104 ? -4.760 -3.429 16.897 1.00 92.00 104 GLY A C 1
ATOM 839 O O . GLY A 1 104 ? -5.587 -3.910 17.670 1.00 92.00 104 GLY A O 1
ATOM 840 N N . LYS A 1 105 ? -3.814 -2.583 17.323 1.00 92.62 105 LYS A N 1
ATOM 841 C CA . LYS A 1 105 ? -3.670 -2.174 18.729 1.00 92.62 105 LYS A CA 1
ATOM 842 C C . LYS A 1 105 ? -4.893 -1.408 19.242 1.00 92.62 105 LYS A C 1
ATOM 844 O O . LYS A 1 105 ? -5.291 -1.598 20.390 1.00 92.62 105 LYS A O 1
ATOM 849 N N . ALA A 1 106 ? -5.479 -0.536 18.423 1.00 89.94 106 ALA A N 1
ATOM 850 C CA . ALA A 1 106 ? -6.694 0.196 18.776 1.00 89.94 106 ALA A CA 1
ATOM 851 C C . ALA A 1 106 ? -7.913 -0.736 18.882 1.00 89.94 106 ALA A C 1
ATOM 853 O O . ALA A 1 106 ? -8.712 -0.580 19.804 1.00 89.94 106 ALA A O 1
ATOM 854 N N . ALA A 1 107 ? -8.020 -1.731 17.997 1.00 89.19 107 ALA A N 1
ATOM 855 C CA . ALA A 1 107 ? -9.068 -2.747 18.052 1.00 89.19 107 ALA A CA 1
ATOM 856 C C . ALA A 1 107 ? -8.951 -3.622 19.307 1.00 89.19 107 ALA A C 1
ATOM 858 O O . ALA A 1 107 ? -9.936 -3.780 20.018 1.00 89.19 107 ALA A O 1
ATOM 859 N N . TYR A 1 108 ? -7.744 -4.094 19.638 1.00 89.06 108 TYR A N 1
ATOM 860 C CA . TYR A 1 108 ? -7.500 -4.889 20.848 1.00 89.06 108 TYR A CA 1
ATOM 861 C C . TYR A 1 108 ? -7.861 -4.140 22.137 1.00 89.06 108 TYR A C 1
ATOM 863 O O . TYR A 1 108 ? -8.409 -4.724 23.056 1.00 89.06 108 TYR A O 1
ATOM 871 N N . LYS A 1 109 ? -7.584 -2.832 22.208 1.00 81.56 109 LYS A N 1
ATOM 872 C CA . LYS A 1 109 ? -7.972 -2.001 23.362 1.00 81.56 109 LYS A CA 1
ATOM 873 C C . LYS A 1 109 ? -9.479 -1.756 23.479 1.00 81.56 109 LYS A C 1
ATOM 875 O O . LYS A 1 109 ? -9.913 -1.251 24.508 1.00 81.56 109 LYS A O 1
ATOM 880 N N . SER A 1 110 ? -10.230 -1.999 22.409 1.00 71.50 110 SER A N 1
ATOM 881 C CA . SER A 1 110 ? -11.669 -1.736 22.330 1.00 71.50 110 SER A CA 1
ATOM 882 C C . SER A 1 110 ? -12.515 -3.008 22.495 1.00 71.50 110 SER A C 1
ATOM 884 O O . SER A 1 110 ? -13.739 -2.902 22.458 1.00 71.50 110 SER A O 1
ATOM 886 N N . ALA A 1 111 ? -11.872 -4.176 22.622 1.00 61.50 111 ALA A N 1
ATOM 887 C CA . ALA A 1 111 ? -12.472 -5.482 22.900 1.00 61.50 111 ALA A CA 1
ATOM 888 C C . ALA A 1 111 ? -12.374 -5.801 24.397 1.00 61.50 111 ALA A C 1
ATOM 890 O O . ALA A 1 111 ? -13.315 -6.446 24.907 1.00 61.50 111 ALA A O 1
#

pLDDT: mean 81.32, std 13.41, range [43.97, 96.12]

Sequence (111 aa):
MNLILEKLGIQGLLFGLLEMAIIIAFGYVFYLFRKIARQSKNPIYQYLAIGFFFSLINLLVPTLITFSAGFWLSDNNYDVLDLAHNALYFILSFCSLICFIMAGKAAYKSA

Secondary structure (DSSP, 8-state):
--HHHHHHHHHHHHHHHHHHHHHHHHHHHHHHHHHHHHHH--HHHHHHHHHHHHHHHHHHHHHHHHHHHHHH--GGGHHHHHHHHHHHHHHHHHHHHHHHHHHHHHHHTT-

Foldseek 3Di:
DDPVCVVCPVVVVVVVVVLVVVLVVLVVQLVVLVVVCVVVVQLLSVLQNQLSVLVSCLSVVVVVLVVVCVPDDDPVCVVVSVVVNVVSNVVSNVSSVVSNVVSVVSVVVVD

Radius of gyration: 17.95 Å; chains: 1; bounding box: 40×23×58 Å